Protein AF-A0A6F9A342-F1 (afdb_monomer_lite)

Structure (mmCIF, N/CA/C/O backbone):
data_AF-A0A6F9A342-F1
#
_entry.id   AF-A0A6F9A342-F1
#
loop_
_atom_site.group_PDB
_atom_site.id
_atom_site.type_symbol
_atom_site.label_atom_id
_atom_site.label_alt_id
_atom_site.label_comp_id
_atom_site.label_asym_id
_atom_site.label_entity_id
_atom_site.label_seq_id
_atom_site.pdbx_PDB_ins_code
_atom_site.Cartn_x
_atom_site.Cartn_y
_atom_site.Cartn_z
_atom_site.occupancy
_atom_site.B_iso_or_equiv
_atom_site.auth_seq_id
_atom_site.auth_comp_id
_atom_site.auth_asym_id
_atom_site.auth_atom_id
_atom_site.pdbx_PDB_model_num
ATOM 1 N N . MET A 1 1 ? -41.035 -14.990 71.332 1.00 61.75 1 MET A N 1
ATOM 2 C CA . MET A 1 1 ? -41.711 -14.867 70.019 1.00 61.75 1 MET A CA 1
ATOM 3 C C . MET A 1 1 ? -41.637 -13.464 69.390 1.00 61.75 1 MET A C 1
ATOM 5 O O . MET A 1 1 ? -41.725 -13.357 68.177 1.00 61.75 1 MET A O 1
ATOM 9 N N . THR A 1 2 ? -41.465 -12.375 70.153 1.00 83.38 2 THR A N 1
ATOM 10 C CA . THR A 1 2 ? -41.449 -10.987 69.625 1.00 83.38 2 THR A CA 1
ATOM 11 C C . THR A 1 2 ? -40.085 -10.501 69.110 1.00 83.38 2 THR A C 1
ATOM 13 O O . THR A 1 2 ? -40.038 -9.729 68.157 1.00 83.38 2 THR A O 1
ATOM 16 N N . LYS A 1 3 ? -38.972 -10.976 69.686 1.00 87.81 3 LYS A N 1
ATOM 17 C CA . LYS A 1 3 ? -37.607 -10.537 69.328 1.00 87.81 3 LYS A CA 1
ATOM 18 C C . LYS A 1 3 ? -37.181 -10.973 67.916 1.00 87.81 3 LYS A C 1
ATOM 20 O O . LYS A 1 3 ? -36.644 -10.164 67.168 1.00 87.81 3 LYS A O 1
ATOM 25 N N . GLU A 1 4 ? -37.491 -12.211 67.530 1.00 89.50 4 GLU A N 1
ATOM 26 C CA . GLU A 1 4 ? -37.194 -12.750 66.191 1.00 89.50 4 GLU A CA 1
ATOM 27 C C . GLU A 1 4 ? -37.971 -12.026 65.090 1.00 89.50 4 GLU A C 1
ATOM 29 O O . GLU A 1 4 ? -37.386 -11.658 64.078 1.00 89.50 4 GLU A O 1
ATOM 34 N N . ARG A 1 5 ? -39.265 -11.734 65.299 1.00 91.94 5 ARG A N 1
ATOM 35 C CA . ARG A 1 5 ? -40.069 -10.965 64.330 1.00 91.94 5 ARG A CA 1
ATOM 36 C C . ARG A 1 5 ? -39.499 -9.571 64.079 1.00 91.94 5 ARG A C 1
ATOM 38 O O . ARG A 1 5 ? -39.452 -9.136 62.936 1.00 91.94 5 ARG A O 1
ATOM 45 N N . TYR A 1 6 ? -39.036 -8.891 65.128 1.00 93.62 6 TYR A N 1
ATOM 46 C CA . TYR A 1 6 ? -38.428 -7.565 64.997 1.00 93.62 6 TYR A CA 1
ATOM 47 C C . TYR A 1 6 ? -37.103 -7.605 64.219 1.00 93.62 6 TYR A C 1
ATOM 49 O O . TYR A 1 6 ? -36.852 -6.762 63.353 1.00 93.62 6 TYR A O 1
ATOM 57 N N . GLN A 1 7 ? -36.267 -8.613 64.487 1.00 94.69 7 GLN A N 1
ATOM 58 C CA . GLN A 1 7 ? -35.031 -8.831 63.733 1.00 94.69 7 GLN A CA 1
ATOM 59 C C . GLN A 1 7 ? -35.315 -9.143 62.259 1.00 94.69 7 GLN A C 1
ATOM 61 O O . GLN A 1 7 ? -34.691 -8.544 61.383 1.00 94.69 7 GLN A O 1
ATOM 66 N N . LEU A 1 8 ? -36.305 -9.999 61.984 1.00 95.12 8 LEU A N 1
ATOM 67 C CA . LEU A 1 8 ? -36.719 -10.338 60.621 1.00 95.12 8 LEU A CA 1
ATOM 68 C C . LEU A 1 8 ? -37.228 -9.105 59.859 1.00 95.12 8 LEU A C 1
ATOM 70 O O . LEU A 1 8 ? -36.833 -8.872 58.721 1.00 95.12 8 LEU A O 1
ATOM 74 N N . GLN A 1 9 ? -38.059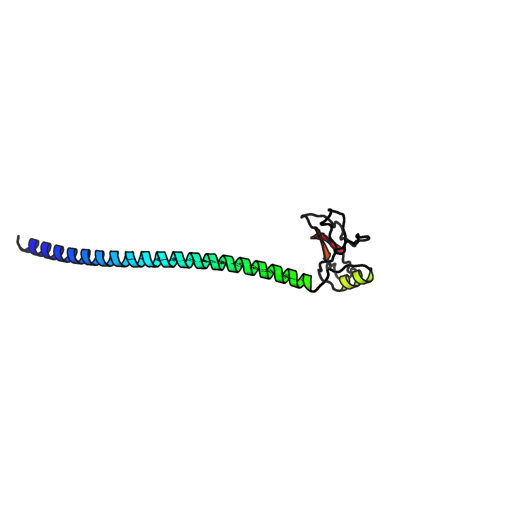 -8.281 60.503 1.00 95.31 9 GLN A N 1
ATOM 75 C CA . GLN A 1 9 ? -38.599 -7.050 59.920 1.00 95.31 9 GLN A CA 1
ATOM 76 C C . GLN A 1 9 ? -37.490 -6.046 59.575 1.00 95.31 9 GLN A C 1
ATOM 78 O O . GLN A 1 9 ? -37.512 -5.423 58.515 1.00 95.31 9 GLN A O 1
ATOM 83 N N . THR A 1 10 ? -36.505 -5.900 60.465 1.00 96.56 10 THR A N 1
ATOM 84 C CA . THR A 1 10 ? -35.362 -5.003 60.249 1.00 96.56 10 THR A CA 1
ATOM 85 C C . THR A 1 10 ? -34.527 -5.480 59.064 1.00 96.56 10 THR A C 1
ATOM 87 O O . THR A 1 10 ? -34.230 -4.693 58.169 1.00 96.56 10 THR A O 1
ATOM 90 N N . SER A 1 11 ? -34.217 -6.779 59.019 1.00 96.69 11 SER A N 1
ATOM 91 C CA . SER A 1 11 ? -33.481 -7.390 57.910 1.00 96.69 11 SER A CA 1
ATOM 92 C C . SER A 1 11 ? -34.215 -7.225 56.575 1.00 96.69 11 SER A C 1
ATOM 94 O O . SER A 1 11 ? -33.603 -6.796 55.599 1.00 96.69 11 SER A O 1
ATOM 96 N N . TYR A 1 12 ? -35.532 -7.456 56.546 1.00 96.56 12 TYR A N 1
ATOM 97 C CA . TYR A 1 12 ? -36.360 -7.270 55.350 1.00 96.56 12 TYR A CA 1
ATOM 98 C C . TYR A 1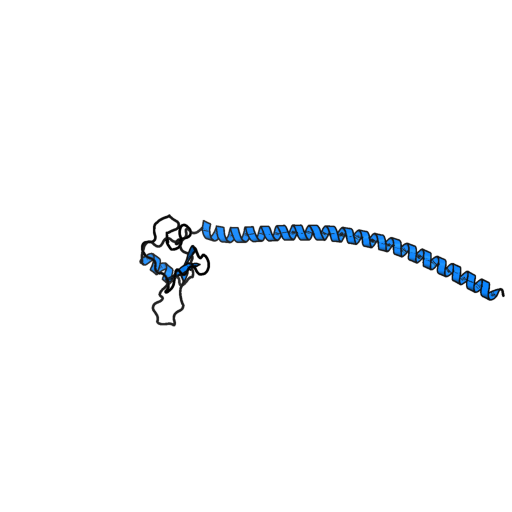 12 ? -36.298 -5.832 54.814 1.00 96.56 12 TYR A C 1
ATOM 100 O O . TYR A 1 12 ? -36.094 -5.612 53.618 1.00 96.56 12 TYR A O 1
ATOM 108 N N . ASN A 1 13 ? -36.428 -4.840 55.697 1.00 96.88 13 ASN A N 1
ATOM 109 C CA . ASN A 1 13 ? -36.371 -3.432 55.307 1.00 96.88 13 ASN A CA 1
ATOM 110 C C . ASN A 1 13 ? -34.990 -3.041 54.762 1.00 96.88 13 ASN A C 1
ATOM 112 O O . ASN A 1 13 ? -34.910 -2.286 53.793 1.00 96.88 13 ASN A O 1
ATOM 116 N N . THR A 1 14 ? -33.911 -3.552 55.363 1.00 98.00 14 THR A N 1
ATOM 117 C CA . THR A 1 14 ? -32.541 -3.319 54.884 1.00 98.00 14 THR A CA 1
ATOM 118 C C . THR A 1 14 ? -32.339 -3.908 53.490 1.00 98.00 14 THR A C 1
ATOM 120 O O . THR A 1 14 ? -31.943 -3.181 52.582 1.00 98.00 14 THR A O 1
ATOM 123 N N . ILE A 1 15 ? -32.712 -5.175 53.285 1.00 95.88 15 ILE A N 1
ATOM 124 C CA . ILE A 1 15 ? -32.544 -5.859 51.993 1.00 95.88 15 ILE A CA 1
ATOM 125 C C . ILE A 1 15 ? -33.375 -5.205 50.881 1.00 95.88 15 ILE A C 1
ATOM 127 O O . ILE A 1 15 ? -32.958 -5.148 49.728 1.00 95.88 15 ILE A O 1
ATOM 131 N N . THR A 1 16 ? -34.541 -4.654 51.229 1.00 97.44 16 THR A N 1
ATOM 132 C CA . THR A 1 16 ? -35.391 -3.917 50.286 1.00 97.44 16 THR A CA 1
ATOM 133 C C . THR A 1 16 ? -34.686 -2.651 49.791 1.00 97.44 16 THR A C 1
ATOM 135 O O . THR A 1 16 ? -34.680 -2.385 48.591 1.00 97.44 16 THR A O 1
ATOM 138 N N . LYS A 1 17 ? -34.027 -1.904 50.689 1.00 97.38 17 LYS A N 1
ATOM 139 C CA . LYS A 1 17 ? -33.251 -0.710 50.316 1.00 97.38 17 LYS A CA 1
ATOM 140 C C . LYS A 1 17 ? -32.047 -1.060 49.444 1.00 97.38 17 LYS A C 1
ATOM 142 O O . LYS A 1 17 ? -31.809 -0.376 48.455 1.00 97.38 17 LYS A O 1
ATOM 147 N N . GLU A 1 18 ? -31.321 -2.123 49.787 1.00 97.44 18 GLU A N 1
ATOM 148 C CA . GLU A 1 18 ? -30.176 -2.597 48.997 1.00 97.44 18 GLU A CA 1
ATOM 149 C C . GLU A 1 18 ? -30.603 -3.010 47.584 1.00 97.44 18 GLU A C 1
ATOM 151 O O . GLU A 1 18 ? -29.961 -2.626 46.607 1.00 97.44 18 GLU A O 1
ATOM 156 N N . ARG A 1 19 ? -31.733 -3.716 47.449 1.00 97.81 19 ARG A N 1
ATOM 157 C CA . ARG A 1 19 ? -32.315 -4.070 46.147 1.00 97.81 19 ARG A CA 1
ATOM 158 C C . ARG A 1 19 ? -32.638 -2.829 45.312 1.00 97.81 19 ARG A C 1
ATOM 160 O O . ARG A 1 19 ? -32.293 -2.786 44.134 1.00 97.81 19 ARG A O 1
ATOM 167 N N . ASP A 1 20 ? -33.289 -1.829 45.901 1.00 97.75 20 ASP A N 1
ATOM 168 C CA . ASP A 1 20 ? -33.701 -0.622 45.174 1.00 97.75 20 ASP A CA 1
ATOM 169 C C . ASP A 1 20 ? -32.481 0.226 44.750 1.00 97.75 20 ASP A C 1
ATOM 171 O O . ASP A 1 20 ? -32.439 0.783 43.646 1.00 97.75 20 ASP A O 1
ATOM 175 N N . GLN A 1 21 ? -31.439 0.261 45.588 1.00 98.19 21 GLN A N 1
ATOM 176 C CA . GLN A 1 21 ? -30.149 0.870 45.253 1.00 98.19 21 GLN A CA 1
ATOM 177 C C . GLN A 1 21 ? -29.453 0.131 44.104 1.00 98.19 21 GLN A C 1
ATOM 179 O O . GLN A 1 21 ? -29.044 0.765 43.129 1.00 98.19 21 GLN A O 1
ATOM 184 N N . LEU A 1 22 ? -29.370 -1.202 44.171 1.00 98.19 22 LEU A N 1
ATOM 185 C CA . LEU A 1 22 ? -28.788 -2.027 43.109 1.00 98.19 22 LEU A CA 1
ATOM 186 C C . LEU A 1 22 ? -29.537 -1.864 41.785 1.00 98.19 22 LEU A C 1
ATOM 188 O O . LEU A 1 22 ? -28.905 -1.737 40.737 1.00 98.19 22 LEU A O 1
ATOM 192 N N . GLN A 1 23 ? -30.869 -1.792 41.823 1.00 98.12 23 GLN A N 1
ATOM 193 C CA . GLN A 1 23 ? -31.684 -1.560 40.633 1.00 98.12 23 GLN A CA 1
ATOM 194 C C . GLN A 1 23 ? -31.369 -0.208 39.981 1.00 98.12 23 GLN A C 1
ATOM 196 O O . GLN A 1 23 ? -31.291 -0.105 38.755 1.00 98.12 23 GLN A O 1
ATOM 201 N N . THR A 1 24 ? -31.158 0.828 40.796 1.00 98.38 24 THR A N 1
ATOM 202 C CA . THR A 1 24 ? -30.785 2.162 40.310 1.00 98.38 24 THR A CA 1
ATOM 203 C C . THR A 1 24 ? -29.412 2.136 39.641 1.00 98.38 24 THR A C 1
ATOM 205 O O . THR A 1 24 ? -29.270 2.625 38.520 1.00 98.38 24 THR A O 1
ATOM 208 N N . ILE A 1 25 ? -28.422 1.507 40.282 1.00 98.44 25 ILE A N 1
ATOM 209 C CA . ILE A 1 25 ? -27.063 1.370 39.738 1.00 98.44 25 ILE A CA 1
ATOM 210 C C . ILE A 1 25 ? -27.082 0.579 38.426 1.00 98.44 25 ILE A C 1
ATOM 212 O O . ILE A 1 25 ? -26.477 1.006 37.447 1.00 98.44 25 ILE A O 1
ATOM 216 N N . TYR A 1 26 ? -27.826 -0.528 38.369 1.00 97.88 26 TYR A N 1
ATOM 217 C CA . TYR A 1 26 ? -27.968 -1.335 37.157 1.00 97.88 26 TYR A CA 1
ATOM 218 C C . TYR A 1 26 ? -28.522 -0.523 35.979 1.00 97.88 26 TYR A C 1
ATOM 220 O O . TYR A 1 26 ? -27.986 -0.575 34.869 1.00 97.88 26 TYR A O 1
ATOM 228 N N . ASN A 1 27 ? -29.567 0.273 36.220 1.00 98.25 27 ASN A N 1
ATOM 229 C CA . ASN A 1 27 ? -30.166 1.117 35.188 1.00 98.25 27 ASN A CA 1
ATOM 230 C C . ASN A 1 27 ? -29.190 2.198 34.698 1.00 98.25 27 ASN A C 1
ATOM 232 O O . ASN A 1 27 ? -29.141 2.478 33.500 1.00 98.25 27 ASN A O 1
ATOM 236 N N . THR A 1 28 ? -28.404 2.791 35.600 1.00 98.56 28 THR A N 1
ATOM 237 C CA . THR A 1 28 ? -27.365 3.768 35.243 1.00 98.56 28 THR A CA 1
ATOM 238 C C . THR A 1 28 ? -26.257 3.124 34.412 1.00 98.56 28 THR A C 1
ATOM 240 O O . THR A 1 28 ? -25.975 3.605 33.317 1.00 98.56 28 THR A O 1
ATOM 243 N N . MET A 1 29 ? -25.709 1.987 34.853 1.00 97.12 29 MET A N 1
ATOM 244 C CA . MET A 1 29 ? -24.663 1.267 34.112 1.00 97.12 29 MET A CA 1
ATOM 245 C C . MET A 1 29 ? -25.135 0.810 32.728 1.00 97.12 29 MET A C 1
ATOM 247 O O . MET A 1 29 ? -24.369 0.825 31.768 1.00 97.12 29 MET A O 1
ATOM 251 N N . THR A 1 30 ? -26.409 0.435 32.597 1.00 98.38 30 THR A N 1
ATOM 252 C CA . THR A 1 30 ? -27.001 0.077 31.299 1.00 98.38 30 THR A CA 1
ATOM 253 C C . THR A 1 30 ? -26.949 1.259 30.328 1.00 98.38 30 THR A C 1
ATOM 255 O O . THR A 1 30 ? -26.547 1.088 29.180 1.00 98.38 30 THR A O 1
ATOM 258 N N . LYS A 1 31 ? -27.271 2.474 30.794 1.00 98.31 31 LYS A N 1
ATOM 259 C CA . LYS A 1 31 ? -27.193 3.690 29.968 1.00 98.31 31 LYS A CA 1
ATOM 260 C C . LYS A 1 31 ? -25.757 4.024 29.567 1.00 98.31 31 LYS A C 1
ATOM 262 O O . LYS A 1 31 ? -25.522 4.357 28.409 1.00 98.31 31 LYS A O 1
ATOM 267 N N . GLU A 1 32 ? -24.807 3.917 30.495 1.00 98.12 32 GLU A N 1
ATOM 268 C CA . GLU A 1 32 ? -23.384 4.160 30.213 1.00 98.12 32 GLU A CA 1
ATOM 269 C C . GLU A 1 32 ? -22.837 3.170 29.180 1.00 98.12 32 GLU A C 1
ATOM 271 O O . GLU A 1 32 ? -22.152 3.566 28.236 1.00 98.12 32 GLU A O 1
ATOM 276 N N . ARG A 1 33 ? -23.201 1.889 29.298 1.00 98.31 33 ARG A N 1
ATOM 277 C CA . ARG A 1 33 ? -22.842 0.858 28.318 1.00 98.31 33 ARG A CA 1
ATOM 278 C C . ARG A 1 33 ? -23.376 1.197 26.927 1.00 98.31 33 ARG A C 1
ATOM 280 O O . ARG A 1 33 ? -22.635 1.094 25.953 1.00 98.31 33 ARG A O 1
ATOM 287 N N . ASP A 1 34 ? -24.636 1.609 26.823 1.00 98.38 34 ASP A N 1
ATOM 288 C CA . ASP A 1 34 ? -25.258 1.917 25.531 1.00 98.38 34 ASP A CA 1
ATOM 289 C C . ASP A 1 34 ? -24.632 3.177 24.887 1.00 98.38 34 ASP A C 1
ATOM 291 O O . ASP A 1 34 ? -24.420 3.235 23.669 1.00 98.38 34 ASP A O 1
ATOM 295 N N . GLN A 1 35 ? -24.244 4.163 25.705 1.00 98.44 35 GLN A N 1
ATOM 296 C CA . GLN A 1 35 ? -23.479 5.333 25.259 1.00 98.44 35 GLN A CA 1
ATOM 297 C C . GLN A 1 35 ? -22.080 4.949 24.759 1.00 98.44 35 GLN A C 1
ATOM 299 O O . GLN A 1 35 ? -21.676 5.372 23.672 1.00 98.44 35 GLN A O 1
ATOM 304 N N . LEU A 1 36 ? -21.357 4.113 25.509 1.00 98.31 36 LEU A N 1
ATOM 305 C CA . LEU A 1 36 ? -20.036 3.621 25.113 1.00 98.31 36 LEU A CA 1
ATOM 306 C C . LEU A 1 36 ? -20.100 2.805 23.822 1.00 98.31 36 LEU A C 1
ATOM 308 O O . LEU A 1 36 ? -19.271 3.002 22.936 1.00 98.31 36 LEU A O 1
ATOM 312 N N . GLN A 1 37 ? -21.114 1.952 23.673 1.00 98.38 37 GLN A N 1
ATOM 313 C CA . GLN A 1 37 ? -21.324 1.174 22.454 1.00 98.38 37 GLN A CA 1
ATOM 314 C C . GLN A 1 37 ? -21.535 2.081 21.236 1.00 98.38 37 GLN A C 1
ATOM 316 O O . GLN A 1 37 ? -21.004 1.816 20.156 1.00 98.38 37 GLN A O 1
ATOM 321 N N . THR A 1 38 ? -22.283 3.170 21.412 1.00 98.50 38 THR A N 1
ATOM 322 C CA . THR A 1 38 ? -22.508 4.159 20.352 1.00 98.50 38 THR A CA 1
ATOM 323 C C . THR A 1 38 ? -21.203 4.852 19.963 1.00 98.50 38 THR A C 1
ATOM 325 O O . THR A 1 38 ? -20.877 4.916 18.779 1.00 98.50 38 THR A O 1
ATOM 328 N N . SER A 1 39 ? -20.423 5.308 20.949 1.00 98.50 39 SER A N 1
ATOM 329 C CA . SER A 1 39 ? -19.117 5.940 20.718 1.00 98.50 39 SER A CA 1
ATOM 330 C C . SER A 1 39 ? -18.141 5.001 19.999 1.00 98.50 39 SER A C 1
ATOM 332 O O . SER A 1 39 ? -17.526 5.381 19.002 1.00 98.50 39 SER A O 1
ATOM 334 N N . TYR A 1 40 ? -18.076 3.736 20.427 1.00 98.19 40 TYR A N 1
ATOM 335 C CA . TYR A 1 40 ? -17.241 2.711 19.799 1.00 98.19 40 TYR A CA 1
ATOM 336 C C . TYR A 1 40 ? -17.581 2.511 18.317 1.00 98.19 40 TYR A C 1
ATOM 338 O O . TYR A 1 40 ? -16.689 2.474 17.466 1.00 98.19 40 TYR A O 1
ATOM 346 N N . ASN A 1 41 ? -18.872 2.425 17.991 1.00 98.12 41 ASN A N 1
ATOM 347 C CA . ASN A 1 41 ? -19.323 2.260 16.611 1.00 98.12 41 ASN A CA 1
ATOM 348 C C . ASN A 1 41 ? -18.955 3.473 15.740 1.00 98.12 41 ASN A C 1
ATOM 350 O O . ASN A 1 41 ? -18.601 3.300 14.574 1.00 98.12 41 ASN A O 1
ATOM 354 N N . THR A 1 42 ? -19.015 4.689 16.290 1.00 98.38 42 THR A N 1
ATOM 355 C CA . THR A 1 42 ? -18.605 5.917 15.590 1.00 98.38 42 THR A CA 1
ATOM 356 C C . THR A 1 42 ? -17.104 5.930 15.319 1.00 98.38 42 THR A C 1
ATOM 358 O O . THR A 1 42 ? -16.700 6.059 14.165 1.00 98.38 42 THR A O 1
ATOM 361 N N . ILE A 1 43 ? -16.281 5.692 16.343 1.00 97.38 43 ILE A N 1
ATOM 362 C CA . ILE A 1 43 ? -14.813 5.672 16.215 1.00 97.38 43 ILE A CA 1
ATOM 363 C C . ILE A 1 43 ? -14.357 4.581 15.239 1.00 97.38 43 ILE A C 1
ATOM 365 O O . ILE A 1 43 ? -13.417 4.773 14.473 1.00 97.38 43 ILE A O 1
ATOM 369 N N . THR A 1 44 ? -15.047 3.439 15.218 1.00 97.62 44 THR A N 1
ATOM 370 C CA . THR A 1 44 ? -14.770 2.362 14.256 1.00 97.62 44 THR A CA 1
ATOM 371 C C . THR A 1 44 ? -14.944 2.848 12.815 1.00 97.62 44 THR A C 1
ATOM 373 O O . THR A 1 44 ? -14.077 2.601 11.980 1.00 97.62 44 THR A O 1
ATOM 376 N N . LYS A 1 45 ? -16.011 3.606 12.526 1.00 98.06 45 LYS A N 1
ATOM 377 C CA . LYS A 1 45 ? -16.235 4.186 11.191 1.00 98.06 45 LYS A CA 1
ATOM 378 C C . LYS A 1 45 ? -15.173 5.221 10.828 1.00 98.06 45 LYS A C 1
ATOM 380 O O . LYS A 1 45 ? -14.684 5.205 9.702 1.00 98.06 45 LYS A O 1
ATOM 385 N N . GLU A 1 46 ? -14.806 6.094 11.764 1.00 97.50 46 GLU A N 1
ATOM 386 C CA . GLU A 1 46 ? -13.756 7.100 11.548 1.00 97.50 46 GLU A CA 1
ATOM 387 C C . GLU A 1 46 ? -12.407 6.442 11.243 1.00 97.50 46 GLU A C 1
ATOM 389 O O . GLU A 1 46 ? -11.722 6.829 10.297 1.00 97.50 46 GLU A O 1
ATOM 394 N N . ARG A 1 47 ? -12.052 5.388 11.986 1.00 97.75 47 ARG A N 1
ATOM 395 C CA . ARG A 1 47 ? -10.848 4.591 11.730 1.00 97.75 47 ARG A CA 1
ATOM 396 C C . ARG A 1 47 ? -10.860 3.997 10.323 1.00 97.75 47 ARG A C 1
ATOM 398 O O . ARG A 1 47 ? -9.857 4.092 9.622 1.00 97.75 47 ARG A O 1
ATOM 405 N N . ASP A 1 48 ? -11.970 3.400 9.899 1.00 97.06 48 ASP A N 1
ATOM 406 C CA . ASP A 1 48 ? -12.064 2.755 8.585 1.00 97.06 48 ASP A CA 1
ATOM 407 C C . ASP A 1 48 ? -11.975 3.789 7.438 1.00 97.06 48 ASP A C 1
ATOM 409 O O . ASP A 1 48 ? -11.337 3.547 6.406 1.00 97.06 48 ASP A O 1
ATOM 413 N N . GLN A 1 49 ? -12.537 4.986 7.641 1.00 97.56 49 GLN A N 1
ATOM 414 C CA . GLN A 1 49 ? -12.397 6.117 6.718 1.00 97.56 49 GLN A CA 1
ATOM 415 C C . GLN A 1 49 ? -10.953 6.622 6.640 1.00 97.56 49 GLN A C 1
ATOM 417 O O . GLN A 1 49 ? -10.421 6.808 5.542 1.00 97.56 49 GLN A O 1
ATOM 422 N N . LEU A 1 50 ? -10.293 6.802 7.787 1.00 96.38 50 LEU A N 1
ATOM 423 C CA . LEU A 1 50 ? -8.892 7.219 7.846 1.00 96.38 50 LEU A CA 1
ATOM 424 C C . LEU A 1 50 ? -7.969 6.186 7.200 1.00 96.38 50 LEU A C 1
ATOM 426 O O . LEU A 1 50 ? -7.073 6.561 6.447 1.00 96.38 50 LEU A O 1
ATOM 430 N N . GLN A 1 51 ? -8.221 4.895 7.422 1.00 96.06 51 GLN A N 1
ATOM 431 C CA . GLN A 1 51 ? -7.462 3.819 6.789 1.00 96.06 51 GLN A CA 1
ATOM 432 C C . GLN A 1 51 ? -7.585 3.868 5.263 1.00 96.06 51 GLN A C 1
ATOM 434 O O . GLN A 1 51 ? -6.595 3.706 4.549 1.00 96.06 51 GLN A O 1
ATOM 439 N N . THR A 1 52 ? -8.793 4.126 4.759 1.00 97.25 52 THR A N 1
ATOM 440 C CA . THR A 1 52 ? -9.036 4.281 3.320 1.00 97.25 52 THR A CA 1
ATOM 441 C C . THR A 1 52 ? -8.268 5.480 2.765 1.00 97.25 52 THR A C 1
ATOM 443 O O . THR A 1 52 ? -7.556 5.340 1.773 1.00 97.25 52 THR A O 1
ATOM 446 N N . SER A 1 53 ? -8.346 6.631 3.438 1.00 97.31 53 SER A N 1
ATOM 447 C CA . SER A 1 53 ? -7.622 7.848 3.049 1.00 97.31 53 SER A CA 1
ATOM 448 C C . SER A 1 53 ? -6.104 7.634 3.025 1.00 97.31 53 SER A C 1
ATOM 450 O O . SER A 1 53 ? -5.444 7.964 2.042 1.00 97.31 53 SER A O 1
ATOM 452 N N . TYR A 1 54 ? -5.551 6.997 4.061 1.00 90.62 54 TYR A N 1
ATOM 453 C CA . TYR A 1 54 ? -4.126 6.675 4.142 1.00 90.62 54 TYR A CA 1
ATOM 454 C C . TYR A 1 54 ? -3.660 5.792 2.979 1.00 90.62 54 TYR A C 1
ATOM 456 O O . TYR A 1 54 ? -2.636 6.074 2.352 1.00 90.62 54 TYR A O 1
ATOM 464 N N . ASN A 1 55 ? -4.428 4.750 2.653 1.00 92.06 55 ASN A N 1
ATOM 465 C CA . ASN A 1 55 ? -4.108 3.855 1.544 1.00 92.06 55 ASN A CA 1
ATOM 466 C C . ASN A 1 55 ? -4.134 4.593 0.196 1.00 92.06 55 ASN A C 1
ATOM 468 O O . ASN A 1 55 ? -3.271 4.352 -0.647 1.00 92.06 55 ASN A O 1
ATOM 472 N N . THR A 1 56 ? -5.095 5.499 -0.005 1.00 94.19 56 THR A N 1
ATOM 473 C CA . THR A 1 56 ? -5.171 6.335 -1.212 1.00 94.19 56 THR A CA 1
ATOM 474 C C . THR A 1 56 ? -3.975 7.276 -1.311 1.00 94.19 56 THR A C 1
ATOM 476 O O . THR A 1 56 ? -3.275 7.244 -2.317 1.00 94.19 56 THR A O 1
ATOM 479 N N . MET A 1 57 ? -3.672 8.030 -0.250 1.00 84.81 57 MET A N 1
ATOM 480 C CA . MET A 1 57 ? -2.523 8.945 -0.229 1.00 84.81 57 MET A CA 1
ATOM 481 C C . MET A 1 57 ? -1.194 8.217 -0.448 1.00 84.81 57 MET A C 1
ATOM 483 O O . MET A 1 57 ? -0.307 8.738 -1.115 1.00 84.81 57 MET A O 1
ATOM 487 N N . THR A 1 58 ? -1.049 7.001 0.084 1.00 84.69 58 THR A N 1
ATOM 488 C CA . THR A 1 58 ? 0.149 6.176 -0.134 1.00 84.69 58 THR A CA 1
ATOM 489 C C . THR A 1 58 ? 0.301 5.824 -1.613 1.00 84.69 58 THR A C 1
ATOM 491 O O . THR A 1 58 ? 1.371 6.024 -2.177 1.00 84.69 58 THR A O 1
ATOM 494 N N . LYS A 1 59 ? -0.783 5.387 -2.269 1.00 84.62 59 LYS A N 1
ATOM 495 C CA . LYS A 1 59 ? -0.774 5.105 -3.712 1.00 84.62 59 LYS A CA 1
ATOM 496 C C . LYS A 1 59 ? -0.469 6.347 -4.542 1.00 84.62 59 LYS A C 1
ATOM 498 O O . LYS A 1 59 ? 0.309 6.261 -5.483 1.00 84.62 59 LYS A O 1
ATOM 503 N N . GLU A 1 60 ? -1.071 7.485 -4.206 1.00 84.44 60 GLU A N 1
ATOM 504 C CA . GLU A 1 60 ? -0.835 8.750 -4.909 1.00 84.44 60 GLU A CA 1
ATOM 505 C C . GLU A 1 60 ? 0.608 9.225 -4.750 1.00 84.44 60 GLU A C 1
ATOM 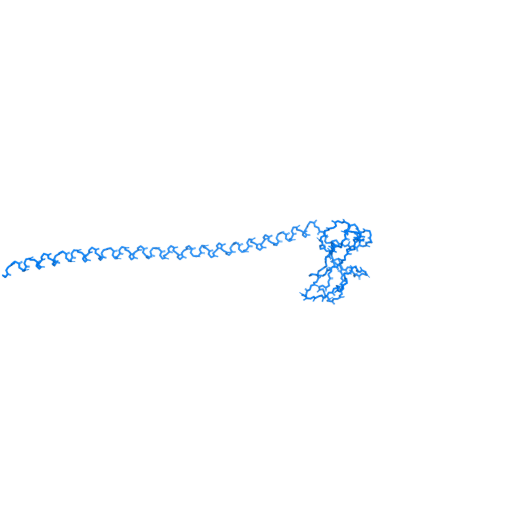507 O O . GLU A 1 60 ? 1.208 9.663 -5.727 1.00 84.44 60 GLU A O 1
ATOM 512 N N . ARG A 1 61 ? 1.192 9.090 -3.553 1.00 75.38 61 ARG A N 1
ATOM 513 C CA . ARG A 1 61 ? 2.612 9.371 -3.318 1.00 75.38 61 ARG A CA 1
ATOM 514 C C . ARG A 1 61 ? 3.497 8.459 -4.159 1.00 75.38 61 ARG A C 1
ATOM 516 O O . ARG A 1 61 ? 4.353 8.965 -4.868 1.00 75.38 61 ARG A O 1
ATOM 523 N N . ASP A 1 62 ? 3.270 7.148 -4.129 1.00 74.69 62 ASP A N 1
ATOM 524 C CA . ASP A 1 62 ? 4.093 6.193 -4.883 1.00 74.69 62 ASP A CA 1
ATOM 525 C C . ASP A 1 62 ? 3.983 6.443 -6.400 1.00 74.69 62 ASP A C 1
ATOM 527 O O . ASP A 1 62 ? 4.972 6.391 -7.134 1.00 74.69 62 ASP A O 1
ATOM 531 N N . GLN A 1 63 ? 2.785 6.798 -6.877 1.00 71.94 63 GLN A N 1
ATOM 532 C CA . GLN A 1 63 ? 2.567 7.236 -8.254 1.00 71.94 63 GLN A CA 1
ATOM 533 C C . GLN A 1 63 ? 3.276 8.554 -8.558 1.00 71.94 63 GLN A C 1
ATOM 535 O O . GLN A 1 63 ? 3.853 8.678 -9.636 1.00 71.94 63 GLN A O 1
ATOM 540 N N . ALA A 1 64 ? 3.237 9.532 -7.654 1.00 64.94 64 ALA A N 1
ATOM 541 C CA . ALA A 1 64 ? 3.898 10.820 -7.820 1.00 64.94 64 ALA A CA 1
ATOM 542 C C . ALA A 1 64 ? 5.424 10.683 -7.813 1.00 64.94 64 ALA A C 1
ATOM 544 O O . ALA A 1 64 ? 6.060 11.301 -8.656 1.00 64.94 64 ALA A O 1
ATOM 545 N N . ASP A 1 65 ? 5.998 9.840 -6.954 1.00 58.78 65 ASP A N 1
ATOM 546 C CA . ASP A 1 65 ? 7.436 9.557 -6.906 1.00 58.78 65 ASP A CA 1
ATOM 547 C C . ASP A 1 65 ? 7.897 8.876 -8.202 1.00 58.78 65 ASP A C 1
ATOM 549 O O . ASP A 1 65 ? 8.860 9.319 -8.831 1.00 58.78 65 ASP A O 1
ATOM 553 N N . ASN A 1 66 ? 7.151 7.871 -8.677 1.00 59.25 66 ASN A N 1
ATOM 554 C CA . ASN A 1 66 ? 7.419 7.231 -9.967 1.00 59.25 66 ASN A CA 1
ATOM 555 C C . ASN A 1 66 ? 7.264 8.225 -11.131 1.00 59.25 66 ASN A C 1
ATOM 557 O O . ASN A 1 66 ? 8.093 8.310 -12.031 1.00 59.25 66 ASN A O 1
ATOM 561 N N . THR A 1 67 ? 6.213 9.039 -11.092 1.00 55.78 67 THR A N 1
ATOM 562 C CA . THR A 1 67 ? 5.919 10.020 -12.137 1.00 55.78 67 THR A CA 1
ATOM 563 C C . THR A 1 67 ? 6.914 11.177 -12.135 1.00 55.78 67 THR A C 1
ATOM 565 O O . THR A 1 67 ? 7.234 11.672 -13.203 1.00 55.78 67 THR A O 1
ATOM 568 N N . ALA A 1 68 ? 7.412 11.634 -10.987 1.00 54.38 68 ALA A N 1
ATOM 569 C CA . ALA A 1 68 ? 8.409 12.699 -10.895 1.00 54.38 68 ALA A CA 1
ATOM 570 C C . ALA A 1 68 ? 9.786 12.216 -11.368 1.00 54.38 68 ALA A C 1
ATOM 572 O O . ALA A 1 68 ? 10.484 12.967 -12.048 1.00 54.38 68 ALA A O 1
ATOM 573 N N . LEU A 1 69 ? 10.131 10.953 -11.088 1.00 49.84 69 LEU A N 1
ATOM 574 C CA . LEU A 1 69 ? 11.303 10.296 -11.666 1.00 49.84 69 LEU A CA 1
ATOM 575 C C . LEU A 1 69 ? 11.208 10.228 -13.202 1.00 49.84 69 LEU A C 1
ATOM 577 O O . LEU A 1 69 ? 12.190 10.502 -13.884 1.00 49.84 69 LEU A O 1
ATOM 581 N N . ILE A 1 70 ? 10.018 9.933 -13.739 1.00 53.69 70 ILE A N 1
ATOM 582 C CA . ILE A 1 70 ? 9.769 9.776 -15.185 1.00 53.69 70 ILE A CA 1
ATOM 583 C C . ILE A 1 70 ? 9.552 11.120 -15.912 1.00 53.69 70 ILE A C 1
ATOM 585 O O . ILE A 1 70 ? 9.965 11.281 -17.051 1.00 53.69 70 ILE A O 1
ATOM 589 N N . LYS A 1 71 ? 8.910 12.120 -15.296 1.00 51.22 71 LYS A N 1
ATOM 590 C CA . LYS A 1 71 ? 8.549 13.397 -15.954 1.00 51.22 71 LYS A CA 1
ATOM 591 C C . LYS A 1 71 ? 9.694 14.408 -16.035 1.00 51.22 71 LYS A C 1
ATOM 593 O O . LYS A 1 71 ? 9.539 15.429 -16.700 1.00 51.22 71 LYS A O 1
ATOM 598 N N . GLY A 1 72 ? 10.807 14.158 -15.348 1.00 47.34 72 GLY A N 1
ATOM 599 C CA . GLY A 1 72 ? 12.014 14.987 -15.420 1.00 47.34 72 GLY A CA 1
ATOM 600 C C . GLY A 1 72 ? 13.147 14.386 -16.254 1.00 47.34 72 GLY A C 1
ATOM 601 O O . GLY A 1 72 ? 14.130 15.080 -16.504 1.00 47.34 72 GLY A O 1
ATOM 602 N N . ALA A 1 73 ? 13.031 13.123 -16.668 1.00 52.84 73 ALA A N 1
ATOM 603 C CA . ALA A 1 73 ? 14.058 12.405 -17.406 1.00 52.84 73 ALA A CA 1
ATOM 604 C C . ALA A 1 73 ? 13.407 11.556 -18.500 1.00 52.84 73 ALA A C 1
ATOM 606 O O . ALA A 1 73 ? 12.652 10.633 -18.202 1.00 52.84 73 ALA A O 1
ATOM 607 N N . ASP A 1 74 ? 13.730 11.834 -19.761 1.00 60.59 74 ASP A N 1
ATOM 608 C CA . ASP A 1 74 ? 13.488 10.853 -20.813 1.00 60.59 74 ASP A CA 1
ATOM 609 C C . ASP A 1 74 ? 14.339 9.615 -20.507 1.00 60.59 74 ASP A C 1
ATOM 611 O O . ASP A 1 74 ? 15.522 9.731 -20.161 1.00 60.59 74 ASP A O 1
ATOM 615 N N . LEU A 1 75 ? 13.739 8.423 -20.600 1.00 69.56 75 LEU A N 1
ATOM 616 C CA . LEU A 1 75 ? 14.498 7.180 -20.505 1.00 69.56 75 LEU A CA 1
ATOM 617 C C . LEU A 1 75 ? 15.598 7.217 -21.564 1.00 69.56 75 LEU A C 1
ATOM 619 O O . LEU A 1 75 ? 15.329 7.455 -22.742 1.00 69.56 75 LEU A O 1
ATOM 623 N N . VAL A 1 76 ? 16.841 7.010 -21.134 1.00 71.44 76 VAL A N 1
ATOM 624 C CA . VAL A 1 76 ? 17.991 7.208 -22.013 1.00 71.44 76 VAL A CA 1
ATOM 625 C C . VAL A 1 76 ? 17.927 6.248 -23.201 1.00 71.44 76 VAL A C 1
ATOM 627 O O . VAL A 1 76 ? 17.821 5.030 -23.028 1.00 71.44 76 VAL A O 1
ATOM 630 N N . ILE A 1 77 ? 17.984 6.816 -24.405 1.00 70.62 77 ILE A N 1
ATOM 631 C CA . ILE A 1 77 ? 18.167 6.093 -25.663 1.00 70.62 77 ILE A CA 1
ATOM 632 C C . ILE A 1 77 ? 19.660 6.113 -25.962 1.00 70.62 77 ILE A C 1
ATOM 634 O O . ILE A 1 77 ? 20.259 7.182 -26.065 1.00 70.62 77 ILE A O 1
ATOM 638 N N . ILE A 1 78 ? 20.266 4.933 -26.064 1.00 71.38 78 ILE A N 1
ATOM 639 C CA . ILE A 1 78 ? 21.704 4.789 -26.296 1.00 71.38 78 ILE A CA 1
ATOM 640 C C . ILE A 1 78 ? 21.916 4.581 -27.793 1.00 71.38 78 ILE A C 1
ATOM 642 O O . ILE A 1 78 ? 21.646 3.504 -28.324 1.00 71.38 78 ILE A O 1
ATOM 646 N N . ASN A 1 79 ? 22.418 5.611 -28.465 1.00 74.25 79 ASN A N 1
ATOM 647 C CA . ASN A 1 79 ? 22.653 5.628 -29.909 1.00 74.25 79 ASN A CA 1
ATOM 648 C C . ASN A 1 79 ? 24.129 5.428 -30.271 1.00 74.25 79 ASN A C 1
ATOM 650 O O . ASN A 1 79 ? 24.461 5.227 -31.441 1.00 74.25 79 ASN A O 1
ATOM 654 N N . SER A 1 80 ? 25.029 5.489 -29.287 1.00 76.88 80 SER A N 1
ATOM 655 C CA . SER A 1 80 ? 26.470 5.376 -29.509 1.00 76.88 80 SER A CA 1
ATOM 656 C C . SER A 1 80 ? 27.178 4.528 -28.455 1.00 76.88 80 SER A C 1
ATOM 658 O O . SER A 1 80 ? 26.729 4.355 -27.317 1.00 76.88 80 SER A O 1
ATOM 660 N N . LYS A 1 81 ? 28.347 4.006 -28.834 1.00 75.44 81 LYS A N 1
ATOM 661 C CA . LYS A 1 81 ? 29.220 3.271 -27.914 1.00 75.44 81 LYS A CA 1
ATOM 662 C C . LYS A 1 81 ? 29.759 4.192 -26.816 1.00 75.44 81 LYS A C 1
ATOM 664 O O . LYS A 1 81 ? 30.011 3.742 -25.699 1.00 75.44 81 LYS A O 1
ATOM 669 N N . GLU A 1 82 ? 29.929 5.468 -27.126 1.00 77.25 82 GLU A N 1
ATOM 670 C CA . GLU A 1 82 ? 30.390 6.511 -26.220 1.00 77.25 82 GLU A CA 1
ATOM 671 C C . GLU A 1 82 ? 29.347 6.790 -25.130 1.00 77.25 82 GLU A C 1
ATOM 673 O O . GLU A 1 82 ? 29.705 6.808 -23.955 1.00 77.25 82 GLU A O 1
ATOM 678 N N . GLU A 1 83 ? 28.063 6.904 -25.487 1.00 73.75 83 GLU A N 1
ATOM 679 C CA . GLU A 1 83 ? 26.952 7.028 -24.526 1.00 73.75 83 GLU A CA 1
ATOM 680 C C . GLU A 1 83 ? 26.841 5.794 -23.631 1.00 73.75 83 GLU A C 1
ATOM 682 O O . GLU A 1 83 ? 26.741 5.923 -22.409 1.00 73.75 83 GLU A O 1
ATOM 687 N N . GLN A 1 84 ? 26.948 4.594 -24.216 1.00 74.25 84 GLN A N 1
ATOM 688 C CA . GLN A 1 84 ? 26.997 3.354 -23.444 1.00 74.25 84 GLN A CA 1
ATOM 689 C C . GLN A 1 84 ? 28.149 3.401 -22.436 1.00 74.25 84 GLN A C 1
ATOM 691 O O . GLN A 1 84 ? 27.944 3.145 -21.252 1.00 74.25 84 GLN A O 1
ATOM 696 N N . THR A 1 85 ? 29.349 3.765 -22.895 1.00 73.62 85 THR A N 1
ATOM 697 C CA . THR A 1 85 ? 30.555 3.830 -22.060 1.00 73.62 85 THR A CA 1
ATOM 698 C C . THR A 1 85 ? 30.398 4.869 -20.947 1.00 73.62 85 THR A C 1
ATOM 700 O O . THR A 1 85 ? 30.710 4.590 -19.793 1.00 73.62 85 THR A O 1
ATOM 703 N N . PHE A 1 86 ? 29.841 6.040 -21.241 1.00 76.19 86 PHE A N 1
ATOM 704 C CA . PHE A 1 86 ? 29.594 7.076 -20.241 1.00 76.19 86 PHE A CA 1
ATOM 705 C C . PHE A 1 86 ? 28.654 6.596 -19.126 1.00 76.19 86 PHE A C 1
ATOM 707 O O . PHE A 1 86 ? 28.975 6.750 -17.947 1.00 76.19 86 PHE A O 1
ATOM 714 N N . LEU A 1 87 ? 27.546 5.937 -19.478 1.00 7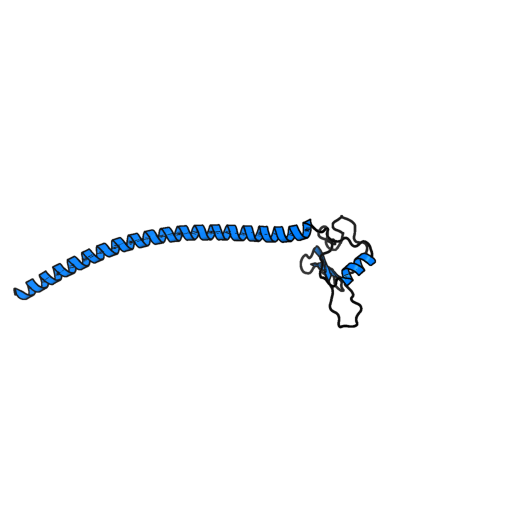2.62 87 LEU A N 1
ATOM 715 C CA . LEU A 1 87 ? 26.612 5.364 -18.503 1.00 72.62 87 LEU A CA 1
ATOM 716 C C . LEU A 1 87 ? 27.253 4.222 -17.699 1.00 72.62 87 LEU A C 1
ATOM 718 O O . LEU A 1 87 ? 27.058 4.142 -16.486 1.00 72.62 87 LEU A O 1
ATOM 722 N N . THR A 1 88 ? 28.082 3.386 -18.340 1.00 69.06 88 THR A N 1
ATOM 723 C CA . THR A 1 88 ? 28.838 2.324 -17.649 1.00 69.06 88 THR A CA 1
ATOM 724 C C . THR A 1 88 ? 29.787 2.889 -16.587 1.00 69.06 88 THR A C 1
ATOM 726 O O . THR A 1 88 ? 29.874 2.358 -15.480 1.00 69.06 88 THR A O 1
ATOM 729 N N . MET A 1 89 ? 30.443 4.020 -16.877 1.00 68.19 89 MET A N 1
ATOM 730 C CA . MET A 1 89 ? 31.396 4.673 -15.973 1.00 68.19 89 MET A CA 1
ATOM 731 C C . MET A 1 89 ? 30.739 5.288 -14.733 1.00 68.19 89 MET A C 1
ATOM 733 O O . MET A 1 89 ? 31.417 5.476 -13.724 1.00 68.19 89 MET A O 1
ATOM 737 N N . MET A 1 90 ? 29.434 5.581 -14.767 1.00 69.56 90 MET A N 1
ATOM 738 C CA . MET A 1 90 ? 28.721 6.114 -13.600 1.00 69.56 90 MET A CA 1
ATOM 739 C C . MET A 1 90 ? 28.602 5.101 -12.455 1.00 69.56 90 MET A C 1
ATOM 741 O O . MET A 1 90 ? 28.307 5.499 -11.328 1.00 69.56 90 MET A O 1
ATOM 745 N N . ASN A 1 91 ? 28.823 3.809 -12.727 1.00 69.69 91 ASN A N 1
ATOM 746 C CA . ASN A 1 91 ? 28.683 2.711 -11.771 1.00 69.69 91 ASN A CA 1
ATOM 747 C C . ASN A 1 91 ? 27.357 2.757 -10.980 1.00 69.69 91 ASN A C 1
ATOM 749 O O . ASN A 1 91 ? 27.317 2.557 -9.764 1.00 69.69 91 ASN A O 1
ATOM 753 N N . LYS A 1 92 ? 26.258 3.093 -11.664 1.00 71.00 92 LYS A N 1
ATOM 754 C CA . LYS A 1 92 ? 24.900 3.121 -11.108 1.00 71.00 92 LYS A CA 1
ATOM 755 C C . LYS A 1 92 ? 24.023 2.111 -11.834 1.00 71.00 92 LYS A C 1
ATOM 757 O O . LYS A 1 92 ? 24.227 1.857 -13.017 1.00 71.00 92 LYS A O 1
ATOM 762 N N . ARG A 1 93 ? 23.045 1.569 -11.109 1.00 72.62 93 ARG A N 1
ATOM 763 C CA . ARG A 1 93 ? 21.926 0.821 -11.682 1.00 72.62 93 ARG A CA 1
ATOM 764 C C . ARG A 1 93 ? 20.917 1.834 -12.215 1.00 72.62 93 ARG A C 1
ATOM 766 O O . ARG A 1 93 ? 20.484 2.695 -11.447 1.00 72.62 93 ARG A O 1
ATOM 773 N N . VAL A 1 94 ? 20.620 1.787 -13.510 1.00 74.56 94 VAL A N 1
ATOM 774 C CA . VAL A 1 94 ? 19.782 2.793 -14.182 1.00 74.56 94 VAL A CA 1
ATOM 775 C C . VAL A 1 94 ? 18.873 2.110 -15.197 1.00 74.56 94 VAL A C 1
ATOM 777 O O . VAL A 1 94 ? 19.352 1.338 -16.025 1.00 74.56 94 VAL A O 1
ATOM 780 N N . TRP A 1 95 ? 17.582 2.433 -15.145 1.00 78.38 95 TRP A N 1
ATOM 781 C CA . TRP A 1 95 ? 16.610 2.058 -16.170 1.00 78.38 95 TRP A CA 1
ATOM 782 C C . TRP A 1 95 ? 16.914 2.763 -17.488 1.00 78.38 95 TRP A C 1
ATOM 784 O O . TRP A 1 95 ? 17.164 3.971 -17.510 1.00 78.38 95 TRP A O 1
ATOM 794 N N . ILE A 1 96 ? 16.875 2.017 -18.587 1.00 79.69 96 ILE A N 1
ATOM 795 C CA . ILE A 1 96 ? 17.097 2.552 -19.933 1.00 79.69 96 ILE A CA 1
ATOM 796 C C . ILE A 1 96 ? 15.835 2.401 -20.773 1.00 79.69 96 ILE A C 1
ATOM 798 O O . ILE A 1 96 ? 14.922 1.657 -20.431 1.00 79.69 96 ILE A O 1
ATOM 802 N N . GLY A 1 97 ? 15.774 3.109 -21.896 1.00 83.69 97 GLY A N 1
ATOM 803 C CA . GLY A 1 97 ? 14.584 3.129 -22.740 1.00 83.69 97 GLY A CA 1
ATOM 804 C C . GLY A 1 97 ? 14.334 1.866 -23.565 1.00 83.69 97 GLY A C 1
ATOM 805 O O . GLY A 1 97 ? 13.623 1.992 -24.553 1.00 83.69 97 GLY A O 1
ATOM 806 N N . GLN A 1 98 ? 14.922 0.703 -23.256 1.00 85.81 98 GLN A N 1
ATOM 807 C CA . GLN A 1 98 ? 14.675 -0.531 -24.020 1.00 85.81 98 GLN A CA 1
ATOM 808 C C . GLN A 1 98 ? 13.506 -1.312 -23.405 1.00 85.81 98 GLN A C 1
ATOM 810 O O . GLN A 1 98 ? 13.438 -1.462 -22.185 1.00 85.81 98 GLN A O 1
ATOM 815 N N . THR A 1 99 ? 12.609 -1.814 -24.255 1.00 83.88 99 THR A N 1
ATOM 816 C CA . THR A 1 99 ? 11.456 -2.638 -23.867 1.00 83.88 99 THR A CA 1
ATOM 817 C C . THR A 1 99 ? 11.037 -3.585 -24.993 1.00 83.88 99 THR A C 1
ATOM 819 O O . THR A 1 99 ? 11.175 -3.241 -26.172 1.00 83.88 99 THR A O 1
ATOM 822 N N . ASP A 1 100 ? 10.495 -4.751 -24.657 1.00 85.94 100 ASP A N 1
ATOM 823 C CA . ASP A 1 100 ? 9.857 -5.693 -25.586 1.00 85.94 100 ASP A CA 1
ATOM 824 C C . ASP A 1 100 ? 8.381 -5.983 -25.261 1.00 85.94 100 ASP A C 1
ATOM 826 O O . ASP A 1 100 ? 7.773 -6.836 -25.902 1.00 85.94 100 ASP A O 1
ATOM 830 N N . LYS A 1 101 ? 7.752 -5.158 -24.413 1.00 84.75 101 LYS A N 1
ATOM 831 C CA . LYS A 1 101 ? 6.329 -5.217 -24.018 1.00 84.75 101 LYS A CA 1
ATOM 832 C C . LYS A 1 101 ? 5.319 -5.413 -25.158 1.00 84.75 101 LYS A C 1
ATOM 834 O O . LYS A 1 101 ? 4.229 -5.950 -24.970 1.00 84.75 101 LYS A O 1
ATOM 839 N N . ASP A 1 102 ? 5.629 -4.907 -26.350 1.00 83.56 102 ASP A N 1
ATOM 840 C CA . ASP A 1 102 ? 4.765 -5.059 -27.527 1.00 83.56 102 ASP A CA 1
ATOM 841 C C . ASP A 1 102 ? 4.782 -6.492 -28.081 1.00 83.56 102 ASP A C 1
ATOM 843 O O . ASP A 1 102 ? 3.796 -6.957 -28.660 1.00 83.56 102 ASP A O 1
ATOM 847 N N . ARG A 1 103 ? 5.938 -7.156 -27.987 1.00 86.31 103 ARG A N 1
ATOM 848 C CA . ARG A 1 103 ? 6.190 -8.499 -28.489 1.00 86.31 103 ARG A CA 1
ATOM 849 C C . ARG A 1 103 ? 7.452 -9.059 -27.838 1.00 86.31 103 ARG A C 1
ATOM 851 O O . ARG A 1 103 ? 8.555 -8.724 -28.267 1.00 86.31 103 ARG A O 1
ATOM 858 N N . GLU A 1 104 ? 7.247 -10.006 -26.932 1.00 87.38 104 GLU A N 1
ATOM 859 C CA . GLU A 1 104 ? 8.293 -10.786 -26.268 1.00 87.38 104 GLU A CA 1
ATOM 860 C C . GLU A 1 104 ? 9.452 -11.173 -27.206 1.00 87.38 104 GLU A C 1
ATOM 862 O O . GLU A 1 104 ? 9.244 -11.703 -28.312 1.00 87.38 104 GLU A O 1
ATOM 867 N N . GLY A 1 105 ? 10.680 -10.882 -26.773 1.00 85.62 105 GLY A N 1
ATOM 868 C CA . GLY A 1 105 ? 11.908 -11.136 -27.524 1.00 85.62 105 GLY A CA 1
ATOM 869 C C . GLY A 1 105 ? 12.172 -10.151 -28.669 1.00 85.62 105 GLY A C 1
ATOM 870 O O . GLY A 1 105 ? 13.182 -10.279 -29.365 1.00 85.62 105 GLY A O 1
ATOM 871 N N . THR A 1 106 ? 11.299 -9.161 -28.887 1.00 89.25 106 THR A N 1
ATOM 872 C CA . THR A 1 106 ? 11.454 -8.106 -29.903 1.00 89.25 106 THR A CA 1
ATOM 873 C C . THR A 1 106 ? 11.664 -6.749 -29.241 1.00 89.25 106 THR A C 1
ATOM 875 O O . THR A 1 106 ? 10.756 -5.927 -29.133 1.00 89.25 106 THR A O 1
ATOM 878 N N . TRP A 1 107 ? 12.907 -6.502 -28.842 1.00 87.94 107 TRP A N 1
ATOM 879 C CA . TRP A 1 107 ? 13.291 -5.279 -28.152 1.00 87.94 107 TRP A CA 1
ATOM 880 C C . TRP A 1 107 ? 13.300 -4.056 -29.074 1.00 87.94 107 TRP A C 1
ATOM 882 O O . TRP A 1 107 ? 13.812 -4.078 -30.200 1.00 87.94 107 TRP A O 1
ATOM 892 N N . LYS A 1 108 ? 12.770 -2.953 -28.555 1.00 86.12 108 LYS A N 1
ATOM 893 C CA . LYS A 1 108 ? 12.772 -1.628 -29.175 1.00 86.12 108 LYS A CA 1
ATOM 894 C C . LYS A 1 108 ? 13.068 -0.566 -28.126 1.00 86.12 108 LYS A C 1
ATOM 896 O O . LYS A 1 108 ? 12.984 -0.815 -26.924 1.00 86.12 108 LYS A O 1
ATOM 901 N N . TRP A 1 109 ? 13.384 0.631 -28.588 1.00 85.31 109 TRP A N 1
ATOM 902 C CA . TRP A 1 109 ? 13.418 1.800 -27.730 1.00 85.31 109 TRP A CA 1
ATOM 903 C C . TRP A 1 109 ? 12.008 2.364 -27.520 1.00 85.31 109 TRP A C 1
ATOM 905 O O . TRP A 1 109 ? 11.101 2.150 -28.331 1.00 85.31 109 TRP A O 1
ATOM 915 N N . VAL A 1 110 ? 11.815 3.116 -26.438 1.00 82.50 110 VAL A N 1
ATOM 916 C CA . VAL A 1 110 ? 10.539 3.779 -26.113 1.00 82.50 110 VAL A CA 1
ATOM 917 C C . VAL A 1 110 ? 10.086 4.806 -27.159 1.00 82.50 110 VAL A C 1
ATOM 919 O O . VAL A 1 110 ? 8.902 5.126 -27.209 1.00 82.50 110 VAL A O 1
ATOM 922 N N . ASP A 1 111 ? 10.983 5.277 -28.032 1.00 79.19 111 ASP A N 1
ATOM 923 C CA . ASP A 1 111 ? 10.653 6.121 -29.192 1.00 79.19 111 ASP A CA 1
ATOM 924 C C . ASP A 1 111 ? 10.166 5.322 -30.421 1.00 79.19 111 ASP A C 1
ATOM 926 O O . ASP A 1 111 ? 9.794 5.901 -31.443 1.00 79.19 111 ASP A O 1
ATOM 930 N N . GLY A 1 112 ? 10.144 3.990 -30.324 1.00 79.88 112 GLY A N 1
ATOM 931 C CA . GLY A 1 112 ? 9.736 3.078 -31.387 1.00 79.88 112 GLY A CA 1
ATOM 932 C C . GLY A 1 112 ? 10.867 2.632 -32.315 1.00 79.88 112 GLY A C 1
ATOM 933 O O . GLY A 1 112 ? 10.613 1.821 -33.209 1.00 79.88 112 GLY A O 1
ATOM 934 N N . THR A 1 113 ? 12.102 3.109 -32.130 1.00 85.25 113 THR A N 1
ATOM 935 C CA . THR A 1 113 ? 13.232 2.653 -32.946 1.00 85.25 113 THR A CA 1
ATOM 936 C C . THR A 1 113 ? 13.592 1.195 -32.616 1.00 85.25 113 THR A C 1
ATOM 938 O O . THR A 1 113 ? 13.702 0.831 -31.441 1.00 85.25 113 THR A O 1
ATOM 941 N N . PRO A 1 114 ? 13.758 0.311 -33.621 1.00 86.94 114 PRO A N 1
ATOM 942 C CA . PRO A 1 114 ? 14.151 -1.074 -33.374 1.00 86.94 114 PRO A CA 1
ATOM 943 C C . PRO A 1 114 ? 15.539 -1.168 -32.736 1.00 86.94 114 PRO A C 1
ATOM 945 O O . PRO A 1 114 ? 16.463 -0.458 -33.143 1.00 86.94 114 PRO A O 1
ATOM 948 N N . LEU A 1 115 ? 15.716 -2.090 -31.787 1.00 83.56 115 LEU A N 1
ATOM 949 C CA . LEU A 1 115 ? 17.027 -2.331 -31.196 1.00 83.56 115 LEU A CA 1
ATOM 950 C C . LEU A 1 115 ? 17.918 -3.088 -32.191 1.00 83.56 115 LEU A C 1
ATOM 952 O O . LEU A 1 115 ? 17.646 -4.230 -32.552 1.00 83.56 115 LEU A O 1
ATOM 956 N N . THR A 1 116 ? 18.996 -2.453 -32.648 1.00 79.38 116 THR A N 1
ATOM 957 C CA . THR A 1 116 ? 19.925 -3.046 -33.627 1.00 79.38 116 THR A CA 1
ATOM 958 C C . THR A 1 116 ? 21.055 -3.830 -32.970 1.00 79.38 116 THR A C 1
ATOM 960 O O . THR A 1 116 ? 21.568 -4.792 -33.539 1.00 79.38 116 THR A O 1
ATOM 963 N N . THR A 1 117 ? 21.489 -3.421 -31.781 1.00 74.06 117 THR A N 1
ATOM 964 C CA . THR A 1 117 ? 22.543 -4.086 -31.012 1.00 74.06 117 THR A CA 1
ATOM 965 C C . THR A 1 117 ? 22.295 -3.854 -29.530 1.00 74.06 117 THR A C 1
ATOM 967 O O . THR A 1 117 ? 22.053 -2.728 -29.104 1.00 74.06 117 THR A O 1
ATOM 970 N N . ALA A 1 118 ? 22.376 -4.924 -28.749 1.00 73.56 118 ALA A N 1
ATOM 971 C CA . ALA A 1 118 ? 22.190 -4.899 -27.310 1.00 73.56 118 ALA A CA 1
ATOM 972 C C . ALA A 1 118 ? 23.422 -5.477 -26.615 1.00 73.56 118 ALA A C 1
ATOM 974 O O . ALA A 1 118 ? 24.027 -6.427 -27.112 1.00 73.56 118 ALA A O 1
ATOM 975 N N . ASN A 1 119 ? 23.770 -4.939 -25.447 1.00 77.38 119 ASN A N 1
ATOM 976 C CA . ASN A 1 119 ? 24.864 -5.448 -24.617 1.00 77.38 119 ASN A CA 1
ATOM 977 C C . ASN A 1 119 ? 24.316 -6.297 -23.467 1.00 77.38 119 ASN A C 1
ATOM 979 O O . ASN A 1 119 ? 24.602 -6.019 -22.308 1.00 77.38 119 ASN A O 1
ATOM 983 N N . TRP A 1 120 ? 23.497 -7.304 -23.772 1.00 81.12 120 TRP A N 1
ATOM 984 C CA . TRP A 1 120 ? 22.894 -8.164 -22.753 1.00 81.12 120 TRP A CA 1
ATOM 985 C C . TRP A 1 120 ? 23.928 -8.909 -21.913 1.00 81.12 120 TRP A C 1
ATOM 987 O O . TRP A 1 120 ? 24.986 -9.323 -22.401 1.00 81.12 120 TRP A O 1
ATOM 997 N N . MET A 1 121 ? 23.600 -9.113 -20.639 1.00 76.06 121 MET A N 1
ATOM 998 C CA . MET A 1 121 ? 24.368 -9.993 -19.773 1.00 76.06 121 MET A CA 1
ATOM 999 C C . MET A 1 121 ? 24.237 -11.430 -20.275 1.00 76.06 121 MET A C 1
ATOM 1001 O O . MET A 1 121 ? 23.262 -11.812 -20.918 1.00 76.06 121 MET A O 1
ATOM 1005 N N . VAL A 1 122 ? 25.233 -12.259 -19.975 1.00 77.06 122 VAL A N 1
ATOM 1006 C CA . VAL A 1 122 ? 25.149 -13.691 -20.266 1.00 77.06 122 VAL A CA 1
ATOM 1007 C C . VAL A 1 122 ? 23.869 -14.255 -19.633 1.00 77.06 122 VAL A C 1
ATOM 1009 O O . VAL A 1 122 ? 23.710 -14.149 -18.421 1.00 77.06 122 VAL A O 1
ATOM 1012 N N . LYS A 1 123 ? 23.020 -14.885 -20.461 1.00 80.31 123 LYS A N 1
ATOM 1013 C CA . LYS A 1 123 ? 21.680 -15.437 -20.149 1.00 80.31 123 LYS A CA 1
ATOM 1014 C C . LYS A 1 123 ? 20.515 -14.443 -20.096 1.00 80.31 123 LYS A C 1
ATOM 1016 O O . LYS A 1 123 ? 19.417 -14.876 -19.803 1.00 80.31 123 LYS A O 1
ATOM 1021 N N . GLN A 1 124 ? 20.722 -13.175 -20.420 1.00 80.25 124 GLN A N 1
ATOM 1022 C CA . GLN A 1 124 ? 19.653 -12.180 -20.532 1.00 80.25 124 GLN A CA 1
ATOM 1023 C C . GLN A 1 124 ? 19.372 -11.874 -22.017 1.00 80.25 124 GLN A C 1
ATOM 1025 O O . GLN A 1 124 ? 20.304 -11.979 -22.827 1.00 80.25 124 GLN A O 1
ATOM 1030 N N . PRO A 1 125 ? 18.141 -11.498 -22.410 1.00 85.19 125 PRO A N 1
ATOM 1031 C CA . PRO A 1 125 ? 16.878 -11.593 -21.659 1.00 85.19 125 PRO A CA 1
ATOM 1032 C C . PRO A 1 125 ? 16.522 -13.047 -21.325 1.00 85.19 125 PRO A C 1
ATOM 1034 O O . PRO A 1 125 ? 16.664 -13.910 -22.194 1.00 85.19 125 PRO A O 1
ATOM 1037 N N . ASP A 1 126 ? 16.063 -13.328 -20.107 1.00 82.00 126 ASP A N 1
ATOM 1038 C CA . ASP A 1 126 ? 15.540 -14.649 -19.710 1.00 82.00 126 ASP A CA 1
ATOM 1039 C C . ASP A 1 126 ? 14.027 -14.667 -19.467 1.00 82.00 126 ASP A C 1
ATOM 1041 O O . ASP A 1 126 ? 13.436 -15.749 -19.492 1.00 82.00 126 ASP A O 1
ATOM 1045 N N . ASN A 1 127 ? 13.413 -13.494 -19.290 1.00 80.88 127 ASN A N 1
ATOM 1046 C CA . ASN A 1 127 ? 11.983 -13.323 -19.061 1.00 80.88 127 ASN A CA 1
ATOM 1047 C C . ASN A 1 127 ? 11.448 -14.244 -17.944 1.00 80.88 127 ASN A C 1
ATOM 1049 O O . ASN A 1 127 ? 10.388 -14.866 -18.054 1.00 80.88 127 ASN A O 1
ATOM 1053 N N . GLU A 1 128 ? 12.197 -14.391 -16.845 1.00 75.56 128 GLU A N 1
ATOM 1054 C CA . GLU A 1 128 ? 11.817 -15.325 -15.777 1.00 75.56 128 GLU A CA 1
ATOM 1055 C C . GLU A 1 128 ? 10.533 -14.891 -15.031 1.00 75.56 128 GLU A C 1
ATOM 1057 O O . GLU A 1 128 ? 9.999 -15.673 -14.232 1.00 75.56 128 GLU A O 1
ATOM 1062 N N . ARG A 1 129 ? 10.018 -13.667 -15.269 1.00 73.81 129 ARG A N 1
ATOM 1063 C CA . ARG A 1 129 ? 8.856 -13.086 -14.565 1.00 73.81 129 ARG A CA 1
ATOM 1064 C C . ARG A 1 129 ? 7.960 -12.139 -15.381 1.00 73.81 129 ARG A C 1
ATOM 1066 O O . ARG A 1 129 ? 7.285 -11.326 -14.754 1.00 73.81 129 ARG A O 1
ATOM 1073 N N . ASP A 1 130 ? 7.878 -12.276 -16.705 1.00 77.88 130 ASP A N 1
ATOM 1074 C CA . ASP A 1 130 ? 7.169 -11.295 -17.562 1.00 77.88 130 ASP A CA 1
ATOM 1075 C C . ASP A 1 130 ? 7.854 -9.915 -17.481 1.00 77.88 130 ASP A C 1
ATOM 1077 O O . ASP A 1 130 ? 7.250 -8.886 -17.180 1.00 77.88 130 ASP A O 1
ATOM 1081 N N . GLU A 1 131 ? 9.179 -9.953 -17.615 1.00 77.69 131 GLU A N 1
ATOM 1082 C CA . GLU A 1 131 ? 10.084 -8.827 -17.424 1.00 77.69 131 GLU A CA 1
ATOM 1083 C C . GLU A 1 131 ? 10.281 -8.114 -18.775 1.00 77.69 131 GLU A C 1
ATOM 1085 O O . GLU A 1 131 ? 10.955 -8.629 -19.663 1.00 77.69 131 GLU A O 1
ATOM 1090 N N . ASP A 1 132 ? 9.670 -6.937 -18.936 1.00 80.75 132 ASP A N 1
ATOM 1091 C CA . ASP A 1 132 ? 9.575 -6.213 -20.217 1.00 80.75 132 ASP A CA 1
ATOM 1092 C C . ASP A 1 132 ? 10.521 -4.997 -20.313 1.00 80.75 132 ASP A C 1
ATOM 1094 O O . ASP A 1 132 ? 10.475 -4.225 -21.286 1.00 80.75 132 ASP A O 1
ATOM 1098 N N . CYS A 1 133 ? 11.285 -4.702 -19.255 1.00 83.81 133 CYS A N 1
ATOM 1099 C CA . CYS A 1 133 ? 12.025 -3.447 -19.115 1.00 83.81 133 CYS A CA 1
ATOM 1100 C C . CYS A 1 133 ? 13.522 -3.697 -18.909 1.00 83.81 133 CYS A C 1
ATOM 1102 O O . CYS A 1 133 ? 13.922 -4.537 -18.110 1.00 83.81 133 CYS A O 1
ATOM 1104 N N . ALA A 1 134 ? 14.375 -2.928 -19.595 1.00 82.06 134 ALA A N 1
ATOM 1105 C CA . ALA A 1 134 ? 15.822 -3.072 -19.459 1.00 82.06 134 ALA A CA 1
ATOM 1106 C C . ALA A 1 134 ? 16.444 -2.073 -18.480 1.00 82.06 134 ALA A C 1
ATOM 1108 O O . ALA A 1 134 ? 16.111 -0.883 -18.445 1.00 82.06 134 ALA A O 1
ATOM 1109 N N . GLU A 1 135 ? 17.482 -2.525 -17.793 1.00 81.69 135 GLU A N 1
ATOM 1110 C CA . GLU A 1 135 ? 18.365 -1.691 -16.990 1.00 81.69 135 GLU A CA 1
ATOM 1111 C C . GLU A 1 135 ? 19.841 -1.993 -17.261 1.00 81.69 135 GLU A C 1
ATOM 1113 O O . GLU A 1 135 ? 20.216 -3.084 -17.691 1.00 81.69 135 GLU A O 1
ATOM 1118 N N . ILE A 1 136 ? 20.704 -1.019 -16.976 1.00 77.44 136 ILE A N 1
ATOM 1119 C CA . ILE A 1 136 ? 22.148 -1.242 -16.916 1.00 77.44 136 ILE A CA 1
ATOM 1120 C C . ILE A 1 136 ? 22.496 -1.756 -15.524 1.00 77.44 136 ILE A C 1
ATOM 1122 O O . ILE A 1 136 ? 22.272 -1.072 -14.520 1.00 77.44 136 ILE A O 1
ATOM 1126 N N . TYR A 1 137 ? 23.125 -2.928 -15.481 1.00 71.12 137 TYR A N 1
ATOM 1127 C CA . TYR A 1 137 ? 23.654 -3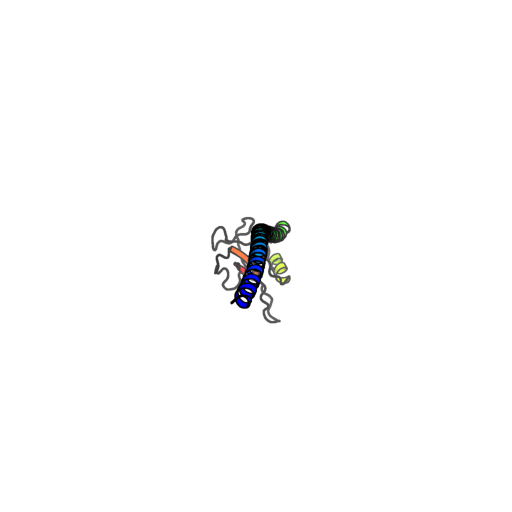.522 -14.264 1.00 71.12 137 TYR A CA 1
ATOM 1128 C C . TYR A 1 137 ? 25.185 -3.564 -14.300 1.00 71.12 137 TYR A C 1
ATOM 1130 O O . TYR A 1 137 ? 25.809 -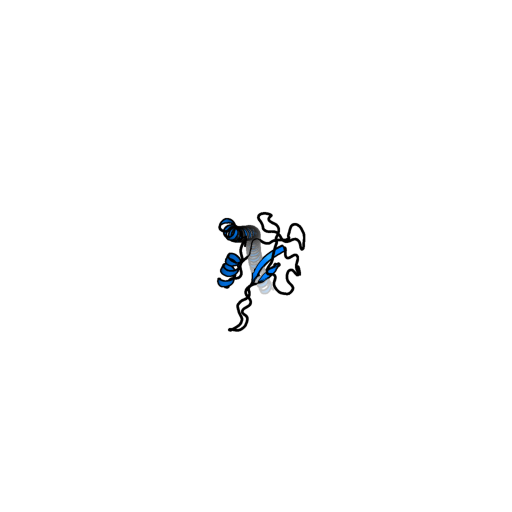3.997 -15.275 1.00 71.12 137 TYR A O 1
ATOM 1138 N N . ASN A 1 138 ? 25.797 -3.104 -13.209 1.00 64.56 138 ASN A N 1
ATOM 1139 C CA . ASN A 1 138 ? 27.232 -3.192 -12.978 1.00 64.56 138 ASN A CA 1
ATOM 1140 C C . ASN A 1 138 ? 27.500 -4.295 -11.958 1.00 64.56 138 ASN A C 1
ATOM 1142 O O . ASN A 1 138 ? 27.156 -4.156 -10.788 1.00 64.56 138 ASN A O 1
ATOM 1146 N N . ASN A 1 139 ? 28.117 -5.391 -12.404 1.00 56.81 139 ASN A N 1
ATOM 1147 C CA . ASN A 1 139 ? 28.682 -6.373 -11.488 1.00 56.81 139 ASN A CA 1
ATOM 1148 C C . ASN A 1 139 ? 29.991 -5.816 -10.924 1.00 56.81 139 ASN A C 1
ATOM 1150 O O . ASN A 1 139 ? 30.921 -5.561 -11.693 1.00 56.81 139 ASN A O 1
ATOM 1154 N N . ASP A 1 140 ? 30.093 -5.698 -9.599 1.00 52.00 140 ASP A N 1
ATOM 1155 C CA . ASP A 1 140 ? 31.375 -5.534 -8.909 1.00 52.00 140 ASP A CA 1
ATOM 1156 C C . ASP A 1 140 ? 32.200 -6.824 -9.090 1.00 52.00 140 ASP A C 1
ATOM 1158 O O . ASP A 1 140 ? 32.259 -7.694 -8.220 1.00 52.00 140 ASP A O 1
ATOM 1162 N N . LEU A 1 141 ? 32.816 -7.001 -10.261 1.00 51.75 141 LEU A N 1
ATOM 1163 C CA . LEU A 1 141 ? 33.849 -8.015 -10.441 1.00 51.75 141 LEU A CA 1
ATOM 1164 C C . LEU A 1 141 ? 35.102 -7.587 -9.656 1.00 51.75 141 LEU A C 1
ATOM 1166 O O . LEU A 1 141 ? 35.402 -6.393 -9.587 1.00 51.75 141 LEU A O 1
ATOM 1170 N N . PRO A 1 142 ? 35.847 -8.538 -9.060 1.00 42.81 142 PRO A N 1
ATOM 1171 C CA . PRO A 1 142 ? 36.986 -8.236 -8.200 1.00 42.81 142 PRO A CA 1
ATOM 1172 C C . PRO A 1 142 ? 37.993 -7.293 -8.873 1.00 42.81 142 PRO A C 1
ATOM 1174 O O . PRO A 1 142 ? 38.272 -7.396 -10.073 1.00 42.81 142 PRO A O 1
ATOM 1177 N N . VAL A 1 143 ? 38.523 -6.374 -8.058 1.00 40.28 143 VAL A N 1
ATOM 1178 C CA . VAL A 1 143 ? 39.419 -5.270 -8.432 1.00 40.28 143 VAL A CA 1
ATOM 1179 C C . VAL A 1 143 ? 40.513 -5.757 -9.390 1.00 40.28 143 VAL A C 1
ATOM 1181 O O . VAL A 1 143 ? 41.368 -6.553 -9.010 1.00 40.28 143 VAL A O 1
ATOM 1184 N N . GLY A 1 144 ? 40.468 -5.282 -10.640 1.00 45.66 144 GLY A N 1
ATOM 1185 C CA . GLY A 1 144 ? 41.412 -5.641 -11.708 1.00 45.66 144 GLY A CA 1
ATOM 1186 C C . GLY A 1 144 ? 40.763 -6.164 -12.994 1.00 45.66 144 GLY A C 1
ATOM 1187 O O . GLY A 1 144 ? 41.430 -6.240 -14.024 1.00 45.66 144 GLY A O 1
ATOM 1188 N N . SER A 1 145 ? 39.466 -6.475 -12.973 1.00 46.34 145 SER A N 1
ATOM 1189 C CA . SER A 1 145 ? 38.707 -6.763 -14.195 1.00 46.34 145 SER A CA 1
ATOM 1190 C C . SER A 1 145 ? 38.187 -5.461 -14.807 1.00 46.34 145 SER A C 1
ATOM 1192 O O . SER A 1 145 ? 37.679 -4.606 -14.088 1.00 46.34 145 SER A O 1
ATOM 1194 N N . VAL A 1 146 ? 38.304 -5.297 -16.129 1.00 45.34 146 VAL A N 1
ATOM 1195 C CA . VAL A 1 146 ? 37.663 -4.181 -16.846 1.00 45.34 146 VAL A CA 1
ATOM 1196 C C . VAL A 1 146 ? 36.166 -4.247 -16.550 1.00 45.34 146 VAL A C 1
ATOM 1198 O O . VAL A 1 146 ? 35.535 -5.241 -16.915 1.00 45.34 146 VAL A O 1
ATOM 1201 N N . SER A 1 147 ? 35.611 -3.232 -15.879 1.00 44.12 147 SER A N 1
ATOM 1202 C CA . SER A 1 147 ? 34.172 -3.129 -15.627 1.00 44.12 147 SER A CA 1
ATOM 1203 C C . SER A 1 147 ? 33.431 -3.278 -16.952 1.00 44.12 147 SER A C 1
ATOM 1205 O O . SER A 1 147 ? 33.596 -2.468 -17.863 1.00 44.12 147 SER A O 1
ATOM 1207 N N . ARG A 1 148 ? 32.662 -4.358 -17.089 1.00 54.19 148 ARG A N 1
ATOM 1208 C CA . ARG A 1 148 ? 31.747 -4.557 -18.210 1.00 54.19 148 ARG A CA 1
ATOM 1209 C C . ARG A 1 148 ? 30.346 -4.397 -17.654 1.00 54.19 148 ARG A C 1
ATOM 1211 O O . ARG A 1 148 ? 29.921 -5.225 -16.852 1.00 54.19 148 ARG A O 1
ATOM 1218 N N . SER A 1 149 ? 29.666 -3.330 -18.046 1.00 55.34 149 SER A N 1
ATOM 1219 C CA . SER A 1 149 ? 28.236 -3.205 -17.782 1.00 55.34 149 SER A CA 1
ATOM 1220 C C . SER A 1 149 ? 27.475 -3.943 -18.857 1.00 55.34 149 SER A C 1
ATOM 1222 O O . SER A 1 149 ? 27.851 -3.920 -20.032 1.00 55.34 149 SER A O 1
ATOM 1224 N N . PHE A 1 150 ? 26.400 -4.576 -18.429 1.00 59.25 150 PHE A N 1
ATOM 1225 C CA . PHE A 1 150 ? 25.522 -5.318 -19.301 1.00 59.25 150 PHE A CA 1
ATOM 1226 C C . PHE A 1 150 ? 24.086 -4.858 -19.072 1.00 59.25 150 PHE A C 1
ATOM 1228 O O . PHE A 1 150 ? 23.740 -4.404 -17.979 1.00 59.25 150 PHE A O 1
ATOM 1235 N N . ASN A 1 151 ? 23.265 -4.987 -20.104 1.00 63.91 151 ASN A N 1
ATOM 1236 C CA . ASN A 1 151 ? 21.827 -4.831 -19.995 1.00 63.91 151 ASN A CA 1
ATOM 1237 C C . ASN A 1 151 ? 21.261 -6.087 -19.309 1.00 63.91 151 ASN A C 1
ATOM 1239 O O . ASN A 1 151 ? 21.696 -7.207 -19.607 1.00 63.91 151 ASN A O 1
ATOM 1243 N N . VAL A 1 152 ? 20.319 -5.899 -18.392 1.00 60.69 152 VAL A N 1
ATOM 1244 C CA . VAL A 1 152 ? 19.563 -6.949 -17.689 1.00 60.69 152 VAL A CA 1
ATOM 1245 C C . VAL A 1 152 ? 18.084 -6.586 -17.769 1.00 60.69 152 VAL A C 1
ATOM 1247 O O . VAL A 1 152 ? 17.753 -5.410 -17.940 1.00 60.69 152 VAL A O 1
ATOM 1250 N N . VAL A 1 153 ? 17.224 -7.593 -17.712 1.00 65.19 153 VAL A N 1
ATOM 1251 C CA . VAL A 1 153 ? 15.775 -7.470 -17.855 1.00 65.19 153 VAL A CA 1
ATOM 1252 C C . VAL A 1 153 ? 15.107 -7.580 -16.474 1.00 65.19 153 VAL A C 1
ATOM 1254 O O . VAL A 1 153 ? 15.668 -8.212 -15.576 1.00 65.19 153 VAL A O 1
ATOM 1257 N N . LEU A 1 154 ? 14.008 -6.841 -16.275 1.00 56.72 154 LEU A N 1
ATOM 1258 C CA . LEU A 1 154 ? 13.206 -6.730 -15.045 1.00 56.72 154 LEU A CA 1
ATOM 1259 C C . LEU A 1 154 ? 11.712 -6.530 -15.336 1.00 56.72 154 LEU A C 1
ATOM 1261 O O . LEU A 1 154 ? 11.377 -5.983 -16.416 1.00 56.72 154 LEU A O 1
#

Sequence (154 aa):
MTKERYQLQTSYNTITKERDQLQTIYNTMTKERDQLQTSYNTITKERDQLQTSYNTMTKERDQADNTALIKGADLVIINSKEEQTFLTMMNKRVWIGQTDKDREGTWKWVDGTPLTTANWMVKQPDNERDEDCAEIYNNDLPVGSVSRSFNVVL

pLDDT: mean 80.49, std 15.76, range [40.28, 98.56]

Secondary structure (DSSP, 8-state):
-HHHHHHHHHHHHHHHHHHHHHHHHHHHHHHHHHHHHHHHHHHHHHHHHHHHHHHHHHHHHHHHHHHHHHHT-PPBP--SHHHHHHHHHTT--EEEEEE-TTSTT--EETTS-B-----BPTT----TT---EEEEEE----TTS---EEEEE-

Foldseek 3Di:
DPPVVVVVVVVVVVVVVVVVVVVVVVVVVVVVVVVVVVVVVVVVVVVVVVVVVVVVVVVVVVVVVVVVVPVVDPFADDPDPVSVVVVLVVQDKGWHQWWQLVHPPFIDGVVRHGDPDFQADVCPPVCPDVFTTKIWHWDCDDPPDDTDIHIHTD

Radius of gyration: 37.94 Å; chains: 1; bounding box: 83×30×104 Å